Protein AF-A0A925VI09-F1 (afdb_monomer_lite)

pLDDT: mean 72.99, std 14.46, range [43.16, 94.94]

Sequence (152 aa):
MARSLSNRIALTNRPATAALPRLGLRSPWPPLLLAVATLLCLLAAYGVRPSVQVDLGDYSDSAYLSGFNAREIDAVGASATLAWPAATNELTLPGNRGGVTIAQIAPAPAAQGSLAEVALAVNGVRVSIPRRPNGAIVAVIPANIAAAPVLA

Foldseek 3Di:
DDDDDDDDDPPPPDPPPPPPPPPPVPDVVVVVVVVVVVVVVVCVVVVPDPDDPDDPDDPVCVVVPPPDDQDPPPQPDDDDDDDDDPPDPDDKDFAQDAFKHKDKAADDPVCQPVVVPDWDDWPNHTWDFRDCPPRITITMDGRVRRNDRMID

Secondary structure (DSSP, 8-state):
------------------------TT-SHHHHHHHHHHHHHHHHHHH-----------GGGGGG--SSPPP-----S-----PPPTT-S---EE----S-EEEEEPPPGGGTTGGGS---EETTEEPEEEE-GGG-EEEEE-HHHHTSSEE-

Radius of gyration: 38.42 Å; chains: 1; bounding box: 129×32×67 Å

Structure (mmCIF, N/CA/C/O backbone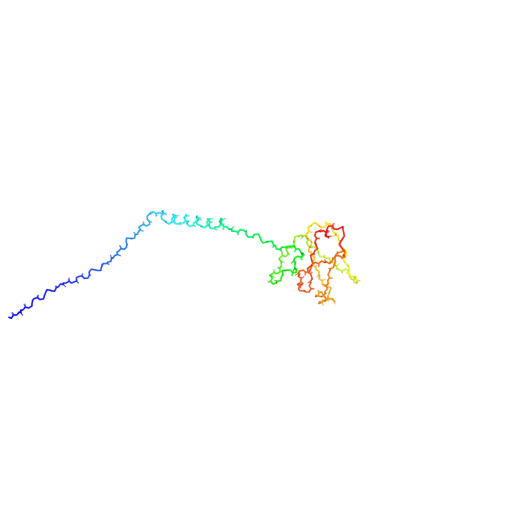):
data_AF-A0A925VI09-F1
#
_entry.id   AF-A0A925VI09-F1
#
loop_
_atom_site.group_PDB
_atom_site.id
_atom_site.type_symbol
_atom_site.label_atom_id
_atom_site.label_alt_id
_atom_site.label_comp_id
_atom_site.label_asym_id
_atom_site.label_entity_id
_atom_site.label_seq_id
_atom_site.pdbx_PDB_ins_code
_atom_site.Cartn_x
_atom_site.Cartn_y
_atom_site.Cartn_z
_atom_site.occupancy
_atom_site.B_iso_or_equiv
_atom_site.auth_seq_id
_atom_site.auth_comp_id
_atom_site.auth_asym_id
_atom_site.auth_atom_id
_atom_site.pdbx_PDB_model_num
ATOM 1 N N . MET A 1 1 ? 110.065 0.083 -35.244 1.00 43.16 1 MET A N 1
ATOM 2 C CA . MET A 1 1 ? 109.591 1.262 -34.484 1.00 43.16 1 MET A CA 1
ATOM 3 C C . MET A 1 1 ? 108.307 1.764 -35.127 1.00 43.16 1 MET A C 1
ATOM 5 O O . MET A 1 1 ? 108.364 2.325 -36.211 1.00 43.16 1 MET A O 1
ATOM 9 N N . ALA A 1 2 ? 107.154 1.481 -34.519 1.00 44.59 2 ALA A N 1
ATOM 10 C CA . ALA A 1 2 ? 105.851 1.906 -35.024 1.00 44.59 2 ALA A CA 1
ATOM 11 C C . ALA A 1 2 ? 105.513 3.302 -34.480 1.00 44.59 2 ALA A C 1
ATOM 13 O O . ALA A 1 2 ? 105.535 3.507 -33.267 1.00 44.59 2 ALA A O 1
ATOM 14 N N . ARG A 1 3 ? 105.198 4.259 -35.360 1.00 45.09 3 ARG A N 1
ATOM 15 C CA . ARG A 1 3 ? 104.596 5.542 -34.974 1.00 45.09 3 ARG A CA 1
ATOM 16 C C . ARG A 1 3 ? 103.163 5.594 -35.489 1.00 45.09 3 ARG A C 1
ATOM 18 O O . ARG A 1 3 ? 102.914 5.662 -36.685 1.00 45.09 3 ARG A O 1
ATOM 25 N N . SER A 1 4 ? 102.260 5.517 -34.520 1.00 48.38 4 SER A N 1
ATOM 26 C CA . SER A 1 4 ? 100.823 5.738 -34.619 1.00 48.38 4 SER A CA 1
ATOM 27 C C . SER A 1 4 ? 100.520 7.127 -35.190 1.00 48.38 4 SER A C 1
ATOM 29 O O . SER A 1 4 ? 101.033 8.125 -34.680 1.00 48.38 4 SER A O 1
ATOM 31 N N . LEU A 1 5 ? 99.677 7.195 -36.221 1.00 53.31 5 LEU A N 1
ATOM 32 C CA . LEU A 1 5 ? 99.006 8.423 -36.642 1.00 53.31 5 LEU A CA 1
ATOM 33 C C . LEU A 1 5 ? 97.516 8.263 -36.347 1.00 53.31 5 LEU A C 1
ATOM 35 O O . LEU A 1 5 ? 96.770 7.601 -37.065 1.00 53.31 5 LEU A O 1
ATOM 39 N N . SER A 1 6 ? 97.119 8.846 -35.220 1.00 51.53 6 SER A N 1
ATOM 40 C CA . SER A 1 6 ? 95.758 8.890 -34.710 1.00 51.53 6 SER A CA 1
ATOM 41 C C . SER A 1 6 ? 94.832 9.614 -35.685 1.00 51.53 6 SER A C 1
ATOM 43 O O . SER A 1 6 ? 94.881 10.837 -35.815 1.00 51.53 6 SER A O 1
ATOM 45 N N . ASN A 1 7 ? 93.947 8.864 -36.335 1.00 52.91 7 ASN A N 1
ATOM 46 C CA . ASN A 1 7 ? 92.871 9.414 -37.144 1.00 52.91 7 ASN A CA 1
ATOM 47 C C . ASN A 1 7 ? 9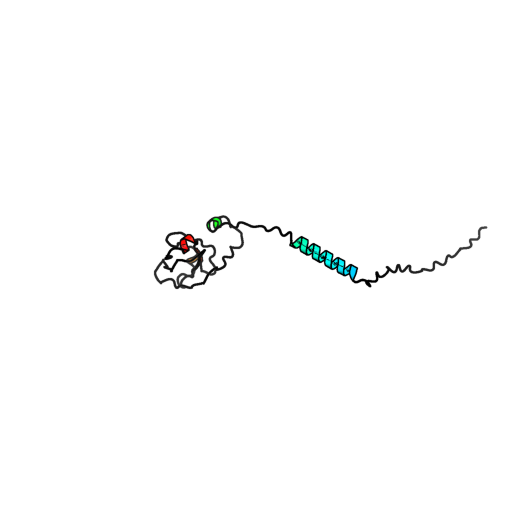1.784 9.956 -36.195 1.00 52.91 7 ASN A C 1
ATOM 49 O O . ASN A 1 7 ? 90.991 9.193 -35.643 1.00 52.91 7 ASN A O 1
ATOM 53 N N . ARG A 1 8 ? 91.783 11.266 -35.915 1.00 51.41 8 ARG A N 1
ATOM 54 C CA . ARG A 1 8 ? 90.722 11.896 -35.114 1.00 51.41 8 ARG A CA 1
ATOM 55 C C . ARG A 1 8 ? 89.491 12.087 -35.993 1.00 51.41 8 ARG A C 1
ATOM 57 O O . ARG A 1 8 ? 89.391 13.064 -36.728 1.00 51.41 8 ARG A O 1
ATOM 64 N N . ILE A 1 9 ? 88.549 11.156 -35.898 1.00 57.19 9 ILE A N 1
ATOM 65 C CA . ILE A 1 9 ? 87.205 11.324 -36.450 1.00 57.19 9 ILE A CA 1
ATOM 66 C C . ILE A 1 9 ? 86.516 12.413 -35.623 1.00 57.19 9 ILE A C 1
ATOM 68 O O . ILE A 1 9 ? 86.200 12.213 -34.451 1.00 57.19 9 ILE A O 1
ATOM 72 N N . ALA A 1 10 ? 86.312 13.586 -36.220 1.00 55.66 10 ALA A N 1
ATOM 73 C CA . ALA A 1 10 ? 85.462 14.614 -35.643 1.00 55.66 10 ALA A CA 1
ATOM 74 C C . ALA A 1 10 ? 84.008 14.123 -35.704 1.00 55.66 10 ALA A C 1
ATOM 76 O O . ALA A 1 10 ? 83.341 14.232 -36.734 1.00 55.66 10 ALA A O 1
ATOM 77 N N . LEU A 1 11 ? 83.525 13.552 -34.600 1.00 54.22 11 LEU A N 1
ATOM 78 C CA . LEU A 1 11 ? 82.110 13.257 -34.400 1.00 54.22 11 LEU A CA 1
ATOM 79 C C . LEU A 1 11 ? 81.372 14.591 -34.270 1.00 54.22 11 LEU A C 1
ATOM 81 O O . LEU A 1 11 ? 81.237 15.160 -33.188 1.00 54.22 11 LEU A O 1
ATOM 85 N N . THR A 1 12 ? 80.930 15.125 -35.404 1.00 53.59 12 THR A N 1
ATOM 86 C CA . THR A 1 12 ? 79.953 16.207 -35.415 1.00 53.59 12 THR A CA 1
ATOM 87 C C . THR A 1 12 ? 78.641 15.626 -34.904 1.00 53.59 12 THR A C 1
ATOM 89 O O . THR A 1 12 ? 77.953 14.879 -35.597 1.00 53.59 12 THR A O 1
ATOM 92 N N . ASN A 1 13 ? 78.327 15.933 -33.646 1.00 51.84 13 ASN A N 1
ATOM 93 C CA . ASN A 1 13 ? 77.052 15.627 -33.012 1.00 51.84 13 ASN A CA 1
ATOM 94 C C . ASN A 1 13 ? 75.955 16.401 -33.761 1.00 51.84 13 ASN A C 1
ATOM 96 O O . ASN A 1 13 ? 75.618 17.530 -33.411 1.00 51.84 13 ASN A O 1
ATOM 100 N N . ARG A 1 14 ? 75.426 15.829 -34.846 1.00 54.53 14 ARG A N 1
ATOM 101 C CA . ARG A 1 14 ? 74.158 16.288 -35.410 1.00 54.53 14 ARG A CA 1
ATOM 102 C C . ARG A 1 14 ? 73.074 15.788 -34.463 1.00 54.53 14 ARG A C 1
ATOM 104 O O . ARG A 1 14 ? 72.925 14.570 -34.355 1.00 54.53 14 ARG A O 1
ATOM 111 N N . PRO A 1 15 ? 72.321 16.662 -33.775 1.00 52.50 15 PRO A N 1
ATOM 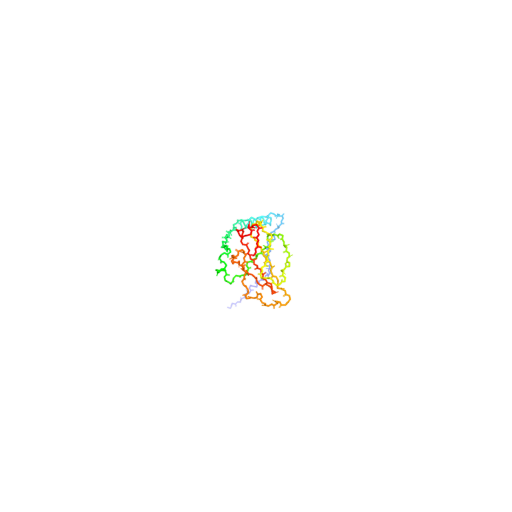112 C CA . PRO A 1 15 ? 71.121 16.202 -33.107 1.00 52.50 15 PRO A CA 1
ATOM 113 C C . PRO A 1 15 ? 70.212 15.652 -34.204 1.00 52.50 15 PRO A C 1
ATOM 115 O O . PRO A 1 15 ? 69.724 16.397 -35.053 1.00 52.50 15 PRO A O 1
ATOM 118 N N . ALA A 1 16 ? 70.034 14.333 -34.228 1.00 55.47 16 ALA A N 1
ATOM 119 C CA . ALA A 1 16 ? 68.960 13.713 -34.977 1.00 55.47 16 ALA A CA 1
ATOM 120 C C . ALA A 1 16 ? 67.662 14.101 -34.264 1.00 55.47 16 ALA A C 1
ATOM 122 O O . ALA A 1 16 ? 67.111 13.349 -33.464 1.00 55.47 16 ALA A O 1
ATOM 123 N N . THR A 1 17 ? 67.193 15.322 -34.507 1.00 51.81 17 THR A N 1
ATOM 124 C CA . THR A 1 17 ? 65.804 15.666 -34.266 1.00 51.81 17 THR A CA 1
ATOM 125 C C . THR A 1 17 ? 65.007 14.848 -35.268 1.00 51.81 17 THR A C 1
ATOM 127 O O . THR A 1 17 ? 64.789 15.247 -36.410 1.00 51.81 17 THR A O 1
ATOM 130 N N . ALA A 1 18 ? 64.599 13.653 -34.842 1.00 54.09 18 ALA A N 1
ATOM 131 C CA . ALA A 1 18 ? 63.474 12.963 -35.438 1.00 54.09 18 ALA A CA 1
ATOM 132 C C . ALA A 1 18 ? 62.257 13.867 -35.220 1.00 54.09 18 ALA A C 1
ATOM 134 O O . ALA A 1 18 ? 61.532 13.760 -34.232 1.00 54.09 18 ALA A O 1
ATOM 135 N N . ALA A 1 19 ? 62.091 14.844 -36.108 1.00 54.97 19 ALA A N 1
ATOM 136 C CA . ALA A 1 19 ? 60.862 15.587 -36.222 1.00 54.97 19 ALA A CA 1
ATOM 137 C C . ALA A 1 19 ? 59.816 14.563 -36.653 1.00 54.97 19 ALA A C 1
ATOM 139 O O . ALA A 1 19 ? 59.742 14.196 -37.825 1.00 54.97 19 ALA A O 1
ATOM 140 N N . LEU A 1 20 ? 59.045 14.060 -35.684 1.00 56.78 20 LEU A N 1
ATOM 141 C CA . LEU A 1 20 ? 57.781 13.404 -35.979 1.00 56.78 20 LEU A CA 1
ATOM 142 C C . LEU A 1 20 ? 57.051 14.342 -36.942 1.00 56.78 20 LEU A C 1
ATOM 144 O O . LEU A 1 20 ? 56.871 15.518 -36.592 1.00 56.78 20 LEU A O 1
ATOM 148 N N . PRO A 1 21 ? 56.691 13.893 -38.158 1.00 56.84 21 PRO A N 1
ATOM 149 C CA . PRO A 1 21 ? 55.908 14.728 -39.039 1.00 56.84 21 PRO A CA 1
ATOM 150 C C . PRO A 1 21 ? 54.666 15.088 -38.239 1.00 56.84 21 PRO A C 1
ATOM 152 O O . PRO A 1 21 ? 53.916 14.207 -37.816 1.00 56.84 21 PRO A O 1
ATOM 155 N N . ARG A 1 22 ? 54.485 16.384 -37.958 1.00 59.94 22 ARG A N 1
ATOM 156 C CA . ARG A 1 22 ? 53.200 16.884 -37.489 1.00 59.94 22 ARG A CA 1
ATOM 157 C C . ARG A 1 22 ? 52.227 16.422 -38.555 1.00 59.94 22 ARG A C 1
ATOM 159 O O . ARG A 1 22 ? 52.246 16.974 -39.654 1.00 59.94 22 ARG A O 1
ATOM 166 N N . LEU A 1 23 ? 51.464 15.368 -38.261 1.00 57.34 23 LEU A N 1
ATOM 167 C CA . LEU A 1 23 ? 50.326 14.964 -39.063 1.00 57.34 23 LEU A CA 1
ATOM 168 C C . LEU A 1 23 ? 49.475 16.219 -39.131 1.00 57.34 23 LEU A C 1
ATOM 170 O O . LEU A 1 23 ? 48.846 16.615 -38.151 1.00 57.34 23 LEU A O 1
ATOM 174 N N . GLY A 1 24 ? 49.598 16.927 -40.250 1.00 56.06 24 GLY A N 1
ATOM 175 C CA . GLY A 1 24 ? 48.849 18.129 -40.495 1.00 56.06 24 GLY A CA 1
ATOM 176 C C . GLY A 1 24 ? 47.401 17.702 -40.444 1.00 56.06 24 GLY A C 1
ATOM 177 O O . GLY A 1 24 ? 46.913 17.074 -41.381 1.00 56.06 24 GLY A O 1
ATOM 178 N N . LEU A 1 25 ? 46.723 18.036 -39.350 1.00 57.84 25 LEU A N 1
ATOM 179 C CA . LEU A 1 25 ? 45.273 17.995 -39.216 1.00 57.84 25 LEU A CA 1
ATOM 180 C C . LEU A 1 25 ? 44.680 19.074 -40.142 1.00 57.84 25 LEU A C 1
ATOM 182 O O . LEU A 1 25 ? 43.993 19.987 -39.711 1.00 57.84 25 LEU A O 1
ATOM 186 N N . ARG A 1 26 ? 45.021 19.028 -41.435 1.00 59.16 26 ARG A N 1
ATOM 187 C CA . ARG A 1 26 ? 44.419 19.842 -42.496 1.00 59.16 26 ARG A CA 1
ATOM 188 C C . ARG A 1 26 ? 43.069 19.277 -42.913 1.00 59.16 26 ARG A C 1
ATOM 190 O O . ARG A 1 26 ? 42.258 19.983 -43.492 1.00 59.16 26 ARG A O 1
ATOM 197 N N . SER A 1 27 ? 42.847 18.004 -42.621 1.00 59.25 27 SER A N 1
ATOM 198 C CA . SER A 1 27 ? 41.614 17.299 -42.896 1.00 59.25 27 SER A CA 1
ATOM 199 C C . SER A 1 27 ? 40.866 17.147 -41.568 1.00 59.25 27 SER A C 1
ATOM 201 O O . SER A 1 27 ? 41.425 16.530 -40.665 1.00 59.25 27 SER A O 1
ATOM 203 N N . PRO A 1 28 ? 39.645 17.692 -41.393 1.00 63.84 28 PRO A N 1
ATOM 204 C CA . PRO A 1 28 ? 38.836 17.475 -40.183 1.00 63.84 28 PRO A CA 1
ATOM 205 C C . PRO A 1 28 ? 38.282 16.044 -40.094 1.00 63.84 28 PRO A C 1
ATOM 207 O O . PRO A 1 28 ? 37.614 15.685 -39.129 1.00 63.84 28 PRO A O 1
ATOM 210 N N . TRP A 1 29 ? 38.554 15.219 -41.103 1.00 64.62 29 TRP A N 1
ATOM 211 C CA . TRP A 1 29 ? 38.010 13.882 -41.248 1.00 64.62 29 TRP A CA 1
ATOM 212 C C . TRP A 1 29 ? 38.493 12.903 -40.166 1.00 64.62 29 TRP A C 1
ATOM 214 O O . TRP A 1 29 ? 37.645 12.196 -39.633 1.00 64.62 29 TRP A O 1
ATOM 224 N N . PRO A 1 30 ? 39.778 12.865 -39.746 1.00 76.88 30 PRO A N 1
ATOM 225 C CA . PRO A 1 30 ? 40.216 11.953 -38.690 1.00 76.88 30 PRO A CA 1
ATOM 226 C C . PRO A 1 30 ? 39.510 12.159 -37.334 1.00 76.88 30 PRO A C 1
ATOM 228 O O . PRO A 1 30 ? 39.004 11.172 -36.797 1.00 76.88 30 PRO A O 1
ATOM 231 N N . PRO A 1 31 ? 39.397 13.385 -36.772 1.00 79.12 31 PRO A N 1
ATOM 232 C CA . PRO A 1 31 ? 38.664 13.570 -35.520 1.00 79.12 31 PRO A CA 1
ATOM 233 C C . PRO A 1 31 ? 37.150 13.386 -35.691 1.00 79.12 31 PRO A C 1
ATOM 235 O O . PRO A 1 31 ? 36.501 12.879 -34.780 1.00 79.12 31 PRO A O 1
ATOM 238 N N . LEU A 1 32 ? 36.580 13.734 -36.852 1.00 82.94 32 LEU A N 1
ATOM 239 C CA . LEU A 1 32 ? 35.155 13.527 -37.127 1.00 82.94 32 LEU A CA 1
ATOM 240 C C . LEU A 1 32 ? 34.800 12.034 -37.180 1.00 82.94 32 LEU A C 1
ATOM 242 O O . LEU A 1 32 ? 33.824 11.611 -36.568 1.00 82.94 32 LEU A O 1
ATOM 246 N N . LEU A 1 33 ? 35.608 11.225 -37.866 1.00 87.81 33 LEU A N 1
ATOM 247 C CA . LEU A 1 33 ? 35.415 9.776 -37.944 1.00 87.81 33 LEU A CA 1
ATOM 248 C C . LEU A 1 33 ? 35.523 9.125 -36.565 1.00 87.81 33 LEU A C 1
ATOM 250 O O . LEU A 1 33 ? 34.717 8.258 -36.239 1.00 87.81 33 LEU A O 1
ATOM 254 N N . LEU A 1 34 ? 36.464 9.584 -35.735 1.00 86.44 34 LEU A N 1
ATOM 255 C CA . LEU A 1 34 ? 36.569 9.133 -34.350 1.00 86.44 34 LEU A CA 1
ATOM 256 C C . LEU A 1 34 ? 35.318 9.505 -33.543 1.00 86.44 34 LEU A C 1
ATOM 258 O O . LEU A 1 34 ? 34.778 8.658 -32.834 1.00 86.44 34 LEU A O 1
ATOM 262 N N . ALA A 1 35 ? 34.822 10.738 -33.671 1.00 89.44 35 ALA A N 1
ATOM 263 C CA . ALA A 1 35 ? 33.609 11.179 -32.986 1.00 89.44 35 ALA A CA 1
ATOM 264 C C . ALA A 1 35 ? 32.378 10.361 -33.411 1.00 89.44 35 ALA A C 1
ATOM 266 O O . ALA A 1 35 ? 31.614 9.914 -32.557 1.00 89.44 35 ALA A O 1
ATOM 267 N N . VAL A 1 36 ? 32.222 10.095 -34.712 1.00 93.94 36 VAL A N 1
ATOM 268 C CA . VAL A 1 36 ? 31.135 9.260 -35.248 1.00 93.94 36 VAL A CA 1
ATOM 269 C C . VAL A 1 36 ? 31.252 7.823 -34.749 1.00 93.94 36 VAL A C 1
ATOM 271 O O . VAL A 1 36 ? 30.270 7.274 -34.256 1.00 93.94 36 VAL A O 1
ATOM 274 N N . ALA A 1 37 ? 32.442 7.221 -34.806 1.00 93.56 37 ALA A N 1
ATOM 275 C CA . ALA A 1 37 ? 32.663 5.870 -34.293 1.00 93.56 37 ALA A CA 1
ATOM 276 C C . ALA A 1 37 ? 32.354 5.776 -32.789 1.00 93.56 37 ALA A C 1
ATOM 278 O O . ALA A 1 37 ? 31.744 4.809 -32.337 1.00 93.56 37 ALA A O 1
ATOM 279 N N . THR A 1 38 ? 32.712 6.810 -32.025 1.00 93.25 38 THR A N 1
ATOM 280 C CA . THR A 1 38 ? 32.427 6.890 -30.587 1.00 93.25 38 THR A CA 1
ATOM 281 C C . THR A 1 38 ? 30.925 6.993 -30.327 1.00 93.25 38 THR A C 1
ATOM 283 O O . THR A 1 38 ? 30.397 6.263 -29.491 1.00 93.25 38 THR A O 1
ATOM 286 N N . LEU A 1 39 ? 30.214 7.845 -31.074 1.00 94.94 39 LEU A N 1
ATOM 287 C CA . LEU A 1 39 ? 28.761 7.987 -30.969 1.00 94.94 39 LEU A CA 1
ATOM 288 C C . LEU A 1 39 ? 28.042 6.675 -31.312 1.00 94.94 39 LEU A C 1
ATOM 290 O O . LEU A 1 39 ? 27.153 6.255 -30.576 1.00 94.94 39 LEU A O 1
ATOM 294 N N . LEU A 1 40 ? 28.450 6.005 -32.393 1.00 94.31 40 LEU A N 1
ATOM 295 C CA . LEU A 1 40 ? 27.890 4.713 -32.798 1.00 94.31 40 LEU A CA 1
ATOM 296 C C . LEU A 1 40 ? 28.134 3.634 -31.739 1.00 94.31 40 LEU A C 1
ATOM 298 O O . LEU A 1 40 ? 27.225 2.867 -31.432 1.00 94.31 40 LEU A O 1
ATOM 302 N N . CYS A 1 41 ? 29.328 3.604 -31.145 1.00 91.81 41 CYS A N 1
ATOM 303 C CA . CYS A 1 41 ? 29.657 2.674 -30.068 1.00 91.81 41 CYS A CA 1
ATOM 304 C C . CYS A 1 41 ? 28.792 2.926 -28.823 1.00 91.81 41 CYS A C 1
ATOM 306 O O . CYS A 1 41 ? 28.242 1.986 -28.252 1.00 91.81 41 CYS A O 1
ATOM 308 N N . LEU A 1 42 ? 28.593 4.194 -28.445 1.00 89.00 42 LEU A N 1
ATOM 309 C CA . LEU A 1 42 ? 27.712 4.567 -27.336 1.00 89.00 42 LEU A CA 1
ATOM 310 C C . LEU A 1 42 ? 26.257 4.183 -27.606 1.00 89.00 42 LEU A C 1
ATOM 312 O O . LEU A 1 42 ? 25.620 3.620 -26.723 1.00 89.00 42 LEU A O 1
ATOM 316 N N . LEU A 1 43 ? 25.740 4.435 -28.812 1.00 89.88 43 LEU A N 1
ATOM 317 C CA . LEU A 1 43 ? 24.379 4.050 -29.201 1.00 89.88 43 LEU A CA 1
ATOM 318 C C . LEU A 1 43 ? 24.192 2.530 -29.189 1.00 89.88 43 LEU A C 1
ATOM 320 O O . LEU A 1 43 ? 23.193 2.048 -28.660 1.00 89.88 43 LEU A O 1
ATOM 324 N N . ALA A 1 44 ? 25.158 1.774 -29.714 1.00 86.88 44 ALA A N 1
ATOM 325 C CA . ALA A 1 44 ? 25.130 0.314 -29.681 1.00 86.88 44 ALA A CA 1
ATOM 326 C C . ALA A 1 44 ? 25.164 -0.217 -28.238 1.00 86.88 44 ALA A C 1
ATOM 328 O O . ALA A 1 44 ? 24.374 -1.088 -27.882 1.00 86.88 44 ALA A O 1
ATOM 329 N N . ALA A 1 45 ? 26.015 0.357 -27.383 1.00 81.75 45 ALA A N 1
ATOM 330 C CA . ALA A 1 45 ? 26.087 0.001 -25.969 1.00 81.75 45 ALA A CA 1
ATOM 331 C C . ALA A 1 45 ? 24.804 0.371 -25.200 1.00 81.75 45 ALA A C 1
ATOM 333 O O . ALA A 1 45 ? 24.376 -0.381 -24.328 1.00 81.75 45 ALA A O 1
ATOM 334 N N . TYR A 1 46 ? 24.168 1.503 -25.522 1.00 79.50 46 TYR A N 1
ATOM 335 C CA . TYR A 1 46 ? 22.919 1.931 -24.879 1.00 79.50 46 TYR A CA 1
ATOM 336 C C . TYR A 1 46 ? 21.685 1.177 -25.384 1.00 79.50 46 TYR A C 1
ATOM 338 O O . TYR A 1 46 ? 20.725 1.024 -24.630 1.00 79.50 46 TYR A O 1
ATOM 346 N N . GLY A 1 47 ? 21.699 0.717 -26.639 1.00 76.25 47 GLY A N 1
ATOM 347 C CA . GLY A 1 47 ? 20.612 -0.062 -27.233 1.00 76.25 47 GLY A CA 1
ATOM 348 C C . GLY A 1 47 ? 20.491 -1.460 -26.630 1.00 76.25 47 GLY A C 1
ATOM 349 O O . GLY A 1 47 ? 19.384 -1.967 -26.468 1.00 76.25 47 GLY A O 1
ATOM 350 N N . VAL A 1 48 ? 21.611 -2.061 -26.219 1.00 74.56 48 VAL A N 1
ATOM 351 C CA . VAL A 1 48 ? 21.638 -3.363 -25.534 1.00 74.56 48 VAL A CA 1
ATOM 352 C C . VAL A 1 48 ? 21.560 -3.159 -24.019 1.00 74.56 48 VAL A C 1
ATOM 354 O O . VAL A 1 48 ? 22.433 -3.586 -23.266 1.00 74.56 48 VAL A O 1
ATOM 357 N N . ARG A 1 49 ? 20.512 -2.483 -23.539 1.00 62.81 49 ARG A N 1
ATOM 358 C CA . ARG A 1 49 ? 20.193 -2.497 -22.107 1.00 62.81 49 ARG A CA 1
ATOM 359 C C . ARG A 1 49 ? 19.321 -3.717 -21.811 1.00 62.81 49 ARG A C 1
ATOM 361 O O . ARG A 1 49 ? 18.151 -3.706 -22.191 1.00 62.81 49 ARG A O 1
ATOM 368 N N . PRO A 1 50 ? 19.838 -4.755 -21.128 1.00 68.69 50 PRO A N 1
ATOM 369 C CA . PRO A 1 50 ? 18.977 -5.797 -20.595 1.00 68.69 50 PRO A CA 1
ATOM 370 C C . PRO A 1 50 ? 17.999 -5.151 -19.610 1.00 68.69 50 PRO A C 1
ATOM 372 O O . PRO A 1 50 ? 18.396 -4.613 -18.576 1.00 68.69 50 PRO A O 1
ATOM 375 N N . SER A 1 51 ? 16.713 -5.156 -19.956 1.00 69.81 51 SER A N 1
ATOM 376 C CA . SER A 1 51 ? 15.658 -4.771 -19.028 1.00 69.81 51 SER A CA 1
ATOM 377 C C . SER A 1 51 ? 15.424 -5.938 -18.082 1.00 69.81 51 SER A C 1
ATOM 379 O O . SER A 1 51 ? 14.902 -6.977 -18.489 1.00 69.81 51 SER A O 1
ATOM 381 N N . VAL A 1 52 ? 15.815 -5.779 -16.823 1.00 62.72 52 VAL A N 1
ATOM 382 C CA . VAL A 1 52 ? 15.439 -6.732 -15.782 1.00 62.72 52 VAL A CA 1
ATOM 383 C C . VAL A 1 52 ? 14.071 -6.307 -15.269 1.00 62.72 52 VAL A C 1
ATOM 385 O O . VAL A 1 52 ? 13.947 -5.304 -14.568 1.00 62.72 52 VAL A O 1
ATOM 388 N N . GLN A 1 53 ? 13.035 -7.046 -15.659 1.00 62.31 53 GLN A N 1
ATOM 389 C CA . GLN A 1 53 ? 11.738 -6.952 -15.002 1.00 62.31 53 GLN A CA 1
ATOM 390 C C . GLN A 1 53 ? 11.831 -7.777 -13.722 1.00 62.31 53 GLN A C 1
ATOM 392 O O . GLN A 1 53 ? 11.845 -9.005 -13.764 1.00 62.31 53 GLN A O 1
ATOM 397 N N . VAL A 1 54 ? 11.995 -7.091 -12.595 1.00 57.97 54 VAL A N 1
ATOM 398 C CA . VAL A 1 54 ? 11.962 -7.723 -11.277 1.00 57.97 54 VAL A CA 1
ATOM 399 C C . VAL A 1 54 ? 10.508 -7.743 -10.832 1.00 57.97 54 VAL A C 1
ATOM 401 O O . VAL A 1 54 ? 9.928 -6.684 -10.591 1.00 57.97 54 VAL A O 1
ATOM 404 N N . ASP A 1 55 ? 9.923 -8.935 -10.745 1.00 60.81 55 ASP A N 1
ATOM 405 C CA . ASP A 1 55 ? 8.662 -9.113 -10.035 1.00 60.81 55 ASP A CA 1
ATOM 406 C C . ASP A 1 55 ? 8.928 -8.907 -8.539 1.00 60.81 55 ASP A C 1
ATOM 408 O O . ASP A 1 55 ? 9.680 -9.654 -7.913 1.00 60.81 55 ASP A O 1
ATOM 412 N N . LEU A 1 56 ? 8.382 -7.820 -7.994 1.00 57.31 56 LEU A N 1
ATOM 413 C CA . LEU A 1 56 ? 8.546 -7.435 -6.591 1.00 57.31 56 LEU A CA 1
ATOM 414 C C . LEU A 1 56 ? 7.442 -8.018 -5.699 1.00 57.31 56 LEU A C 1
ATOM 416 O O . LEU A 1 56 ? 7.372 -7.642 -4.526 1.00 57.31 56 LEU A O 1
ATOM 420 N N . GLY A 1 57 ? 6.582 -8.880 -6.247 1.00 55.62 57 GLY A N 1
ATOM 421 C CA . GLY A 1 57 ? 5.452 -9.444 -5.528 1.00 55.62 57 GLY A CA 1
ATOM 422 C C . GLY A 1 57 ? 4.335 -8.432 -5.264 1.00 55.62 57 GLY A C 1
ATOM 423 O O . GLY A 1 57 ? 4.439 -7.221 -5.538 1.00 55.62 57 GLY A O 1
ATOM 424 N N . ASP A 1 58 ? 3.232 -8.941 -4.726 1.00 61.41 58 ASP A N 1
ATOM 425 C CA . ASP A 1 58 ? 2.080 -8.141 -4.320 1.00 61.41 58 ASP A CA 1
ATOM 426 C C . ASP A 1 58 ? 2.114 -7.800 -2.814 1.00 61.41 58 ASP A C 1
ATOM 428 O O . ASP A 1 58 ? 3.122 -7.962 -2.125 1.00 61.41 58 ASP A O 1
ATOM 432 N N . TYR A 1 59 ? 1.024 -7.242 -2.277 1.00 58.31 59 TYR A N 1
ATOM 433 C CA . TYR A 1 59 ? 0.960 -6.869 -0.857 1.00 58.31 59 TYR A CA 1
ATOM 434 C C . TYR A 1 59 ? 1.135 -8.051 0.109 1.00 58.31 59 TYR A C 1
ATOM 436 O O . TYR A 1 59 ? 1.586 -7.852 1.245 1.00 58.31 59 TYR A O 1
ATOM 444 N N . SER A 1 60 ? 0.775 -9.260 -0.317 1.00 62.59 60 SER A N 1
ATOM 445 C CA . SER A 1 60 ? 0.878 -10.473 0.490 1.00 62.59 60 SER A CA 1
ATOM 446 C C . SER A 1 60 ? 2.318 -10.977 0.621 1.00 62.59 60 SER A C 1
ATOM 448 O O . SER A 1 60 ? 2.654 -11.581 1.639 1.00 62.59 60 SER A O 1
ATOM 450 N N . ASP A 1 61 ? 3.207 -10.589 -0.298 1.00 60.69 61 ASP A N 1
ATOM 451 C CA . ASP A 1 61 ? 4.618 -10.997 -0.300 1.00 60.69 61 ASP A CA 1
ATOM 452 C C . ASP A 1 61 ? 5.503 -10.166 0.644 1.00 60.69 61 ASP A C 1
ATOM 454 O O . ASP A 1 61 ? 6.704 -10.407 0.780 1.00 60.69 61 ASP A O 1
ATOM 458 N N . SER A 1 62 ? 4.913 -9.200 1.357 1.00 61.16 62 SER A N 1
ATOM 459 C CA . SER A 1 62 ? 5.625 -8.311 2.287 1.00 61.16 62 SER A CA 1
ATOM 460 C C . SER A 1 62 ? 6.410 -9.042 3.386 1.00 61.16 62 SER A C 1
ATOM 462 O O . SER A 1 62 ? 7.414 -8.513 3.861 1.00 61.16 62 SER A O 1
ATOM 464 N N . ALA A 1 63 ? 6.023 -10.271 3.746 1.00 62.81 63 ALA A N 1
ATOM 465 C CA . ALA A 1 63 ? 6.760 -11.109 4.695 1.00 62.81 63 ALA A CA 1
ATOM 466 C C . ALA A 1 63 ? 8.137 -11.568 4.172 1.00 62.81 63 ALA A C 1
ATOM 468 O O . ALA A 1 63 ? 9.024 -11.879 4.966 1.00 62.81 63 ALA A O 1
ATOM 469 N N . TYR A 1 64 ? 8.324 -11.594 2.851 1.00 60.97 64 TYR A N 1
ATOM 470 C CA . TYR A 1 64 ? 9.551 -12.043 2.190 1.00 60.97 64 TYR A CA 1
ATOM 471 C C . TYR A 1 64 ? 10.494 -10.884 1.824 1.00 60.97 64 TYR A C 1
ATOM 4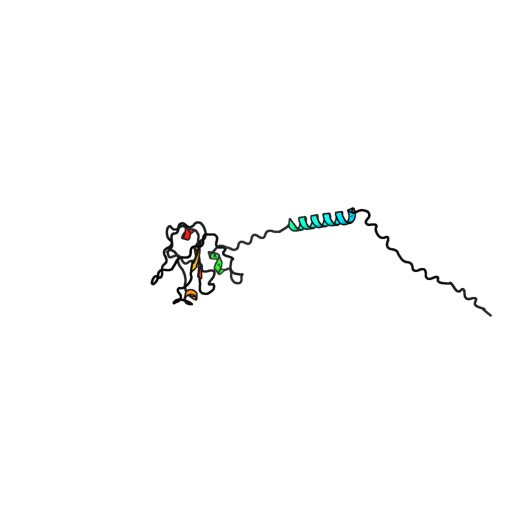73 O O . TYR A 1 64 ? 11.644 -11.113 1.455 1.00 60.97 64 TYR A O 1
ATOM 481 N N . LEU A 1 65 ? 10.051 -9.633 1.988 1.00 62.31 65 LEU A N 1
ATOM 482 C CA . LEU A 1 65 ? 10.833 -8.422 1.724 1.00 62.31 65 LEU A CA 1
ATOM 483 C C . LEU A 1 65 ? 11.535 -7.928 3.003 1.00 62.31 65 LEU A C 1
ATOM 485 O O . LEU A 1 65 ? 11.260 -6.841 3.507 1.00 62.31 65 LEU A O 1
ATOM 489 N N . SER A 1 66 ? 12.449 -8.736 3.544 1.00 53.78 66 SER A N 1
ATOM 490 C CA . SER A 1 66 ? 13.296 -8.357 4.686 1.00 53.78 66 SER A CA 1
ATOM 491 C C . SER A 1 66 ? 14.647 -7.809 4.207 1.00 53.78 66 SER A C 1
ATOM 493 O O . SER A 1 66 ? 15.312 -8.433 3.384 1.00 53.78 66 SER A O 1
ATOM 495 N N . GLY A 1 67 ? 15.064 -6.641 4.709 1.00 56.91 67 GLY A N 1
ATOM 496 C CA . GLY A 1 67 ? 16.387 -6.054 4.435 1.00 56.91 67 GLY A CA 1
ATOM 497 C C . GLY A 1 67 ? 16.504 -5.168 3.185 1.00 56.91 67 GLY A C 1
ATOM 498 O O . GLY A 1 67 ? 17.594 -4.680 2.895 1.00 56.91 67 GLY A O 1
ATOM 499 N N . PHE A 1 68 ? 15.408 -4.913 2.466 1.00 57.75 68 PHE A N 1
ATOM 500 C CA . PHE A 1 68 ? 15.369 -3.929 1.377 1.00 57.75 68 PHE A CA 1
ATOM 501 C C . PHE A 1 68 ? 14.950 -2.544 1.885 1.00 57.75 68 PHE A C 1
ATOM 503 O O . PHE A 1 68 ? 14.199 -2.433 2.857 1.00 57.75 68 PHE A O 1
ATOM 510 N N . ASN A 1 69 ? 15.405 -1.478 1.209 1.00 53.66 69 ASN A N 1
ATOM 511 C CA . ASN A 1 69 ? 14.842 -0.140 1.409 1.00 53.66 69 ASN A CA 1
ATOM 512 C C . ASN A 1 69 ? 13.323 -0.235 1.225 1.00 53.66 69 ASN A C 1
ATOM 514 O O . ASN A 1 69 ? 12.861 -0.782 0.222 1.00 53.66 69 ASN A O 1
ATOM 518 N N . ALA A 1 70 ? 12.565 0.227 2.223 1.00 53.41 70 ALA A N 1
ATOM 519 C CA . ALA A 1 70 ? 11.114 0.092 2.244 1.00 53.41 70 ALA A CA 1
ATOM 520 C C . ALA A 1 70 ? 10.504 0.567 0.917 1.00 53.41 70 ALA A C 1
ATOM 522 O O . ALA A 1 70 ? 10.937 1.582 0.370 1.00 53.41 70 ALA A O 1
ATOM 523 N N . ARG A 1 71 ? 9.501 -0.167 0.413 1.00 58.28 71 ARG A N 1
ATOM 524 C CA . ARG A 1 71 ? 8.847 0.128 -0.869 1.00 58.28 71 ARG A CA 1
ATOM 525 C C . ARG A 1 71 ? 8.435 1.603 -0.918 1.00 58.28 71 ARG A C 1
ATOM 527 O O . ARG A 1 71 ? 7.763 2.088 -0.001 1.00 58.28 71 ARG A O 1
ATOM 534 N N . GLU A 1 72 ? 8.819 2.297 -1.987 1.00 51.47 72 GLU A N 1
ATOM 535 C CA . GLU A 1 72 ? 8.289 3.622 -2.293 1.00 51.47 72 GLU A CA 1
ATOM 536 C C . GLU A 1 72 ? 6.816 3.447 -2.659 1.00 51.47 72 GLU A C 1
ATOM 538 O O . GLU A 1 72 ? 6.445 2.993 -3.738 1.00 51.47 72 GLU A O 1
ATOM 543 N N . ILE A 1 73 ? 5.962 3.671 -1.668 1.00 58.22 73 ILE A N 1
ATOM 544 C CA . ILE A 1 73 ? 4.525 3.730 -1.863 1.00 58.22 73 ILE A CA 1
ATOM 545 C C . ILE A 1 73 ? 4.236 5.187 -2.199 1.00 58.22 73 ILE A C 1
ATOM 547 O O . ILE A 1 73 ? 4.051 6.007 -1.291 1.00 58.22 73 ILE A O 1
ATOM 551 N N . ASP A 1 74 ? 4.279 5.494 -3.494 1.00 48.72 74 ASP A N 1
ATOM 552 C CA . ASP A 1 74 ? 3.781 6.755 -4.026 1.00 48.72 74 ASP A CA 1
ATOM 553 C C . ASP A 1 74 ? 2.278 6.841 -3.770 1.00 48.72 74 ASP A C 1
ATOM 555 O O . ASP A 1 74 ? 1.525 5.887 -3.990 1.00 48.72 74 ASP A O 1
ATOM 559 N N . ALA A 1 75 ? 1.832 7.991 -3.268 1.00 47.78 75 ALA A N 1
ATOM 560 C CA . ALA A 1 75 ? 0.420 8.283 -3.091 1.00 47.78 75 ALA A CA 1
ATOM 561 C C . ALA A 1 75 ? -0.232 8.456 -4.470 1.00 47.78 75 ALA A C 1
ATOM 563 O O . ALA A 1 75 ? -0.336 9.560 -4.997 1.00 47.78 75 ALA A O 1
ATOM 564 N N . VAL A 1 76 ? -0.665 7.352 -5.077 1.00 47.84 76 VAL A N 1
ATOM 565 C CA . VAL A 1 76 ? -1.469 7.377 -6.303 1.00 47.84 76 VAL A CA 1
ATOM 566 C C . VAL A 1 76 ? -2.905 7.749 -5.918 1.00 47.84 76 VAL A C 1
ATOM 568 O O . VAL A 1 76 ? -3.770 6.890 -5.786 1.00 47.84 76 VAL A O 1
ATOM 571 N N . GLY A 1 77 ? -3.162 9.031 -5.649 1.00 52.88 77 GLY A N 1
ATOM 572 C CA . GLY A 1 77 ? -4.516 9.516 -5.371 1.00 52.88 77 GLY A CA 1
ATOM 573 C C . GLY A 1 77 ? -4.587 10.836 -4.609 1.00 52.88 77 GLY A C 1
ATOM 574 O O . GLY A 1 77 ? -3.609 11.310 -4.039 1.00 52.88 77 GLY A O 1
ATOM 575 N N . ALA A 1 78 ? -5.780 11.433 -4.596 1.00 57.00 78 ALA A N 1
ATOM 576 C CA . ALA A 1 78 ? -6.063 12.625 -3.807 1.00 57.00 78 ALA A CA 1
ATOM 577 C C . ALA A 1 78 ? -5.966 12.311 -2.303 1.00 57.00 78 ALA A C 1
ATOM 579 O O . ALA A 1 78 ? -6.705 11.472 -1.784 1.00 57.00 78 ALA A O 1
ATOM 580 N N . SER A 1 79 ? -5.062 12.996 -1.604 1.00 64.69 79 SER A N 1
ATOM 581 C CA . SER A 1 79 ? -4.927 12.905 -0.150 1.00 64.69 79 SER A CA 1
ATOM 582 C C . SER A 1 79 ? -6.078 13.634 0.540 1.00 64.69 79 SER A C 1
ATOM 584 O O . SER A 1 79 ? -6.321 14.810 0.277 1.00 64.69 79 SER A O 1
ATOM 586 N N . ALA A 1 80 ? -6.758 12.949 1.457 1.00 67.50 80 ALA A N 1
ATOM 587 C CA . ALA A 1 80 ? -7.759 13.543 2.334 1.00 67.50 80 ALA A CA 1
ATOM 588 C C . ALA A 1 80 ? -7.352 13.316 3.790 1.00 67.50 80 ALA A C 1
ATOM 590 O O . ALA A 1 80 ? -7.120 12.179 4.202 1.00 67.50 80 ALA A O 1
ATOM 591 N N . THR A 1 81 ? -7.284 14.396 4.565 1.00 77.75 81 THR A N 1
ATOM 592 C CA . THR A 1 81 ? -7.066 14.329 6.011 1.00 77.75 81 THR A CA 1
ATOM 593 C C . THR A 1 81 ? -8.417 14.339 6.700 1.00 77.75 81 THR A C 1
ATOM 595 O O . THR A 1 81 ? -9.216 15.250 6.489 1.00 77.75 81 THR A O 1
ATOM 598 N N . LEU A 1 82 ? -8.672 13.328 7.523 1.00 79.25 82 LEU A N 1
ATOM 599 C CA . LEU A 1 82 ? -9.928 13.176 8.243 1.00 79.25 82 LEU A CA 1
ATOM 600 C C . LEU A 1 82 ? -9.635 13.072 9.733 1.00 79.25 82 LEU A C 1
ATOM 602 O O . LEU A 1 82 ? -8.704 12.381 10.147 1.00 79.25 82 LEU A O 1
ATOM 606 N N . ALA A 1 83 ? -10.412 13.799 10.529 1.00 80.00 83 ALA A N 1
ATOM 607 C CA . ALA A 1 83 ? -10.294 13.751 11.974 1.00 80.00 83 ALA A CA 1
ATOM 608 C C . ALA A 1 83 ? -10.907 12.446 12.488 1.00 80.00 83 ALA A C 1
ATOM 610 O O . ALA A 1 83 ? -12.056 12.132 12.177 1.00 80.00 83 ALA A O 1
ATOM 611 N N . TRP A 1 84 ? -10.144 11.705 13.288 1.00 81.69 84 TRP A N 1
ATOM 612 C CA . TRP A 1 84 ? -10.666 10.539 13.988 1.00 81.69 84 TRP A CA 1
ATOM 613 C C . TRP A 1 84 ? -11.636 11.001 15.089 1.00 81.69 84 TRP A C 1
ATOM 615 O O . TRP A 1 84 ? -11.244 11.845 15.904 1.00 81.69 84 TRP A O 1
ATOM 625 N N . PRO A 1 85 ? -12.884 10.502 15.145 1.00 79.19 85 PRO A N 1
ATOM 626 C CA . PRO A 1 85 ? -13.833 10.910 16.171 1.00 79.19 85 PRO A CA 1
ATOM 627 C C . PRO A 1 85 ? -13.328 10.544 17.569 1.00 79.19 85 PRO A C 1
ATOM 629 O O . PRO A 1 85 ? -12.902 9.414 17.824 1.00 79.19 85 PRO A O 1
ATOM 632 N N . ALA A 1 86 ? -13.398 11.498 18.497 1.00 72.06 86 ALA A N 1
ATOM 633 C CA . ALA A 1 86 ? -13.039 11.249 19.887 1.00 72.06 86 ALA A CA 1
ATOM 634 C C . ALA A 1 86 ? -13.891 10.107 20.478 1.00 72.06 86 ALA A C 1
ATOM 636 O O . ALA A 1 86 ? -15.085 10.015 20.205 1.00 72.06 86 ALA A O 1
ATOM 637 N N . ALA A 1 87 ? -13.264 9.264 21.306 1.00 73.38 87 ALA A N 1
ATOM 638 C CA . ALA A 1 87 ? -13.892 8.151 22.030 1.00 73.38 87 ALA A CA 1
ATOM 639 C C . ALA A 1 87 ? -14.415 6.970 21.182 1.00 73.38 87 ALA A C 1
ATOM 641 O O . ALA A 1 87 ? -15.189 6.158 21.686 1.00 73.38 87 ALA A O 1
ATOM 642 N N . THR A 1 88 ? -13.968 6.825 19.930 1.00 77.88 88 THR A N 1
ATOM 643 C CA . THR A 1 88 ? -14.310 5.667 19.084 1.00 77.88 88 THR A CA 1
ATOM 644 C C . THR A 1 88 ? -13.060 4.969 18.555 1.00 77.88 88 THR A C 1
ATOM 646 O O . THR A 1 88 ? -12.059 5.615 18.246 1.00 77.88 88 THR A O 1
ATOM 649 N N . ASN A 1 89 ? -13.124 3.642 18.435 1.00 79.19 89 ASN A N 1
ATOM 650 C CA . ASN A 1 89 ? -12.041 2.823 17.875 1.00 79.19 89 ASN A CA 1
ATOM 651 C C . ASN A 1 89 ? -12.207 2.580 16.365 1.00 79.19 89 ASN A C 1
ATOM 653 O O . ASN A 1 89 ? -11.455 1.802 15.787 1.00 79.19 89 ASN A O 1
ATOM 657 N N . GLU A 1 90 ? -13.191 3.226 15.743 1.00 82.94 90 GLU A N 1
ATOM 658 C CA . GLU A 1 90 ? -13.627 2.986 14.370 1.00 82.94 90 GLU A CA 1
ATOM 659 C C . GLU A 1 90 ? -13.778 4.328 13.648 1.00 82.94 90 GLU A C 1
ATOM 661 O O . GLU A 1 90 ? -14.242 5.309 14.235 1.00 82.94 90 GLU A O 1
ATOM 666 N N . LEU A 1 91 ? -13.372 4.378 12.380 1.00 85.06 91 LEU A N 1
ATOM 667 C CA . LEU A 1 91 ? -13.502 5.555 11.529 1.00 85.06 91 LEU A CA 1
ATOM 668 C C . LEU A 1 91 ? -14.170 5.140 10.226 1.00 85.06 91 LEU A C 1
ATOM 670 O O . LEU A 1 91 ? -13.565 4.477 9.390 1.00 85.06 91 LEU A O 1
ATOM 674 N N . THR A 1 92 ? -15.395 5.610 10.023 1.00 86.69 92 THR A N 1
ATOM 675 C CA . THR A 1 92 ? -16.135 5.343 8.793 1.00 86.69 92 THR A CA 1
ATOM 676 C C . THR A 1 92 ? -15.778 6.353 7.704 1.00 86.69 92 THR A C 1
ATOM 678 O O . THR A 1 92 ? -15.867 7.568 7.894 1.00 86.69 92 THR A O 1
ATOM 681 N N . LEU A 1 93 ? -15.410 5.848 6.532 1.00 84.50 93 LEU A N 1
ATOM 682 C CA . LEU A 1 93 ? -14.989 6.611 5.365 1.00 84.50 93 LEU A CA 1
ATOM 683 C C . LEU A 1 93 ? -15.855 6.254 4.150 1.00 84.50 93 LEU A C 1
ATOM 685 O O . LEU A 1 93 ? -16.207 5.084 3.970 1.00 84.50 93 LEU A O 1
ATOM 689 N N . PRO A 1 94 ? -16.142 7.216 3.254 1.00 83.88 94 PRO A N 1
ATOM 690 C CA . PRO A 1 94 ? -16.703 6.890 1.951 1.00 83.88 94 PRO A CA 1
ATOM 691 C C . PRO A 1 94 ? -15.703 6.038 1.156 1.00 83.88 94 PRO A C 1
ATOM 693 O O . PRO A 1 94 ? -14.520 6.391 1.029 1.00 83.88 94 PRO A O 1
ATOM 696 N N . GLY A 1 95 ? -16.191 4.906 0.650 1.00 84.94 95 GLY A N 1
ATOM 697 C CA . GLY A 1 95 ? -15.426 3.970 -0.163 1.00 84.94 95 GLY A CA 1
ATOM 698 C C . GLY A 1 95 ? -15.592 4.236 -1.660 1.00 84.94 95 GLY A C 1
ATOM 699 O O . GLY A 1 95 ? -15.499 5.384 -2.095 1.00 84.94 95 GLY A O 1
ATOM 700 N N . ASN A 1 96 ? -15.807 3.184 -2.452 1.00 87.25 96 ASN A N 1
ATOM 701 C CA . ASN A 1 96 ? -15.838 3.211 -3.922 1.00 87.25 96 ASN A CA 1
ATOM 702 C C . ASN A 1 96 ? -14.559 3.799 -4.537 1.00 87.25 96 ASN A C 1
ATOM 704 O O . ASN A 1 96 ? -14.596 4.518 -5.539 1.00 87.25 96 ASN A O 1
ATOM 708 N N . ARG A 1 97 ? -13.410 3.514 -3.922 1.00 82.62 97 ARG A N 1
ATOM 709 C CA . ARG A 1 97 ? -12.116 3.989 -4.411 1.00 82.62 97 ARG A CA 1
ATOM 710 C C . ARG A 1 97 ? -11.547 2.978 -5.398 1.00 82.62 97 ARG A C 1
ATOM 712 O O . ARG A 1 97 ? -11.485 1.784 -5.114 1.00 82.62 97 ARG A O 1
ATOM 719 N N . GLY A 1 98 ? -11.142 3.467 -6.568 1.00 77.56 98 GLY A N 1
ATOM 720 C CA . GLY A 1 98 ? -10.465 2.655 -7.572 1.00 77.56 98 GLY A CA 1
ATOM 721 C C . GLY A 1 98 ? -9.003 2.416 -7.200 1.00 77.56 98 GLY A C 1
ATOM 722 O O . GLY A 1 98 ? -8.304 3.345 -6.803 1.00 77.56 98 GLY A O 1
ATOM 723 N N . GLY A 1 99 ? -8.531 1.182 -7.370 1.00 79.81 99 GLY A N 1
ATOM 724 C CA . GLY A 1 99 ? -7.133 0.831 -7.125 1.00 79.81 99 GLY A CA 1
ATOM 725 C C . GLY A 1 99 ? -6.754 0.779 -5.643 1.00 79.81 99 GLY A C 1
ATOM 726 O O . GLY A 1 99 ? -7.597 0.682 -4.754 1.00 79.81 99 GLY A O 1
ATOM 727 N N . VAL A 1 100 ? -5.449 0.772 -5.380 1.00 79.44 100 VAL A N 1
ATOM 728 C CA . VAL A 1 100 ? -4.901 0.666 -4.024 1.00 79.44 100 VAL A CA 1
ATOM 729 C C . VAL A 1 100 ? -5.055 2.000 -3.300 1.00 79.44 100 VAL A C 1
ATOM 731 O O . VAL A 1 100 ? -4.638 3.034 -3.812 1.00 79.44 100 VAL A O 1
ATOM 734 N N . THR A 1 101 ? -5.610 1.976 -2.089 1.00 83.06 101 THR A N 1
ATOM 735 C CA . THR A 1 101 ? -5.759 3.176 -1.257 1.00 83.06 101 THR A CA 1
ATOM 736 C C . THR A 1 101 ? -4.719 3.185 -0.141 1.00 83.06 101 THR A C 1
ATOM 738 O O . THR A 1 101 ? -4.507 2.179 0.534 1.00 83.06 101 THR A O 1
ATOM 741 N N . ILE A 1 102 ? -4.089 4.337 0.085 1.00 83.44 102 ILE A N 1
ATOM 742 C CA . ILE A 1 102 ? -3.111 4.540 1.158 1.00 83.44 102 ILE A CA 1
ATOM 743 C C . ILE A 1 102 ? -3.734 5.457 2.205 1.00 83.44 102 ILE A C 1
ATOM 745 O O . ILE A 1 102 ? -4.223 6.538 1.877 1.00 83.44 102 ILE A O 1
ATOM 749 N N . ALA A 1 103 ? -3.714 5.027 3.463 1.00 85.19 103 ALA A N 1
ATOM 750 C CA . ALA A 1 103 ? -4.208 5.800 4.592 1.00 85.19 103 ALA A CA 1
ATOM 751 C C . ALA A 1 103 ? -3.051 6.126 5.538 1.00 85.19 103 ALA A C 1
ATOM 753 O O . ALA A 1 103 ? -2.353 5.229 6.007 1.00 85.19 103 ALA A O 1
ATOM 754 N N . GLN A 1 104 ? -2.857 7.410 5.834 1.00 87.62 104 GLN A N 1
ATOM 755 C CA . GLN A 1 104 ? -1.952 7.851 6.888 1.00 87.62 104 GLN A CA 1
ATOM 756 C C . GLN A 1 104 ? -2.767 8.206 8.130 1.00 87.62 104 GLN A C 1
ATOM 758 O O . GLN A 1 104 ? -3.688 9.015 8.069 1.00 87.62 104 GLN A O 1
ATOM 763 N N . ILE A 1 105 ? -2.413 7.600 9.255 1.00 85.19 105 ILE A N 1
ATOM 764 C CA . ILE A 1 105 ? -3.146 7.690 10.514 1.00 85.19 105 ILE A CA 1
ATOM 765 C C . ILE A 1 105 ? -2.211 8.298 11.549 1.00 85.19 105 ILE A C 1
ATOM 767 O O . ILE A 1 105 ? -1.162 7.732 11.858 1.00 85.19 105 ILE A O 1
ATOM 771 N N . ALA A 1 106 ? -2.584 9.467 12.063 1.00 86.44 106 ALA A N 1
ATOM 772 C CA . ALA A 1 106 ? -1.857 10.165 13.114 1.00 86.44 106 ALA A CA 1
ATOM 773 C C . ALA A 1 106 ? -2.583 9.997 14.461 1.00 86.44 106 ALA A C 1
ATOM 775 O O . ALA A 1 106 ? -3.816 9.968 14.484 1.00 86.44 106 ALA A O 1
ATOM 776 N N . PRO A 1 107 ? -1.854 9.897 15.584 1.00 83.50 107 PRO A N 1
ATOM 777 C CA . PRO A 1 107 ? -2.464 9.765 16.893 1.00 83.50 107 PRO A CA 1
ATOM 778 C C . PRO A 1 107 ? -2.984 11.123 17.355 1.00 83.50 107 PRO A C 1
ATOM 780 O O . PRO A 1 107 ? -2.409 12.171 17.047 1.00 83.50 107 PRO A O 1
ATOM 783 N N . ALA A 1 108 ? -4.027 11.104 18.181 1.00 80.69 108 ALA A N 1
ATOM 784 C CA . ALA A 1 108 ? -4.350 12.266 18.995 1.00 80.69 108 ALA A CA 1
ATOM 785 C C . ALA A 1 108 ? -3.164 12.599 19.930 1.00 80.69 108 ALA A C 1
ATOM 787 O O . ALA A 1 108 ? -2.425 11.687 20.310 1.00 80.69 108 ALA A O 1
ATOM 788 N N . PRO A 1 109 ? -2.995 13.862 20.371 1.00 80.88 109 PRO A N 1
ATOM 789 C CA . PRO A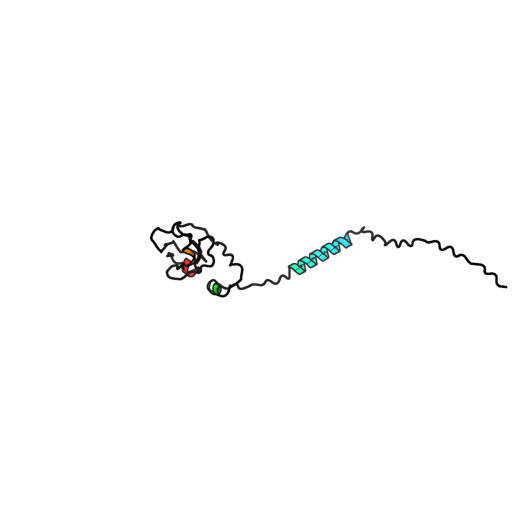 1 109 ? -1.893 14.247 21.257 1.00 80.88 109 PRO A CA 1
ATOM 790 C C . PRO A 1 109 ? -1.774 13.369 22.512 1.00 80.88 109 PRO A C 1
ATOM 792 O O . PRO A 1 109 ? -0.683 12.950 22.874 1.00 80.88 109 PRO A O 1
ATOM 795 N N . ALA A 1 110 ? -2.905 13.005 23.125 1.00 77.75 110 ALA A N 1
ATOM 796 C CA . ALA A 1 110 ? -2.947 12.147 24.312 1.00 77.75 110 ALA A CA 1
ATOM 797 C C . ALA A 1 110 ? -2.570 10.672 24.052 1.00 77.75 110 ALA A C 1
ATOM 799 O O . ALA A 1 110 ? -2.350 9.923 24.998 1.00 77.75 110 ALA A O 1
ATOM 800 N N . ALA A 1 111 ? -2.509 10.250 22.787 1.00 76.25 111 ALA A N 1
ATOM 801 C CA . ALA A 1 111 ? -2.198 8.887 22.356 1.00 76.25 111 ALA A CA 1
ATOM 802 C C . ALA A 1 111 ? -0.846 8.803 21.618 1.00 76.25 111 ALA A C 1
ATOM 804 O O . ALA A 1 111 ? -0.573 7.839 20.902 1.00 76.25 111 ALA A O 1
ATOM 805 N N . GLN A 1 112 ? 0.013 9.816 21.756 1.00 76.56 112 GLN A N 1
ATOM 806 C CA . GLN A 1 112 ? 1.353 9.782 21.176 1.00 76.56 112 GLN A CA 1
ATOM 807 C C . GLN A 1 112 ? 2.150 8.594 21.742 1.00 76.56 112 GLN A C 1
ATOM 809 O O . GLN A 1 112 ? 2.244 8.410 22.951 1.00 76.56 112 GLN A O 1
ATOM 814 N N . GLY A 1 113 ? 2.702 7.765 20.850 1.00 74.62 113 GLY A N 1
ATOM 815 C CA . GLY A 1 113 ? 3.490 6.575 21.197 1.00 74.62 113 GLY A CA 1
ATOM 816 C C . GLY A 1 113 ? 2.718 5.249 21.207 1.00 74.62 113 GLY A C 1
ATOM 817 O O . GLY A 1 113 ? 3.336 4.206 21.011 1.00 74.62 113 GLY A O 1
ATOM 818 N N . SER A 1 114 ? 1.385 5.253 21.325 1.00 76.81 114 SER A N 1
ATOM 819 C CA . SER A 1 114 ? 0.600 4.002 21.356 1.00 76.81 114 SER A CA 1
ATOM 820 C C . SER A 1 114 ? 0.479 3.328 19.987 1.00 76.81 114 SER A C 1
ATOM 822 O O . SER A 1 114 ? 0.311 2.115 19.891 1.00 76.81 114 SER A O 1
ATOM 824 N N . LEU A 1 115 ? 0.637 4.093 18.905 1.00 78.38 115 LEU A N 1
ATOM 825 C CA . LEU A 1 115 ? 0.551 3.587 17.537 1.00 78.38 115 LEU A CA 1
ATOM 826 C C . LEU A 1 115 ? 1.686 2.632 17.147 1.00 78.38 115 LEU A C 1
ATOM 828 O O . LEU A 1 115 ? 1.640 2.098 16.048 1.00 78.38 115 LEU A O 1
ATOM 832 N N . ALA A 1 116 ? 2.699 2.380 17.977 1.00 76.19 116 ALA A N 1
ATOM 833 C CA . ALA A 1 116 ? 3.734 1.393 17.655 1.00 76.19 116 ALA A CA 1
ATOM 834 C C . ALA A 1 116 ? 3.205 -0.055 17.680 1.00 76.19 116 ALA A C 1
ATOM 836 O O . ALA A 1 116 ? 3.658 -0.887 16.895 1.00 76.19 116 ALA A O 1
ATOM 837 N N . GLU A 1 117 ? 2.204 -0.338 18.515 1.00 77.56 117 GLU A N 1
ATOM 838 C CA . GLU A 1 117 ? 1.764 -1.709 18.827 1.00 77.56 117 GLU A CA 1
ATOM 839 C C . GLU A 1 117 ? 0.394 -2.059 18.227 1.00 77.56 117 GLU A C 1
ATOM 841 O O . GLU A 1 117 ? -0.078 -3.190 18.319 1.00 77.56 117 GLU A O 1
ATOM 846 N N . VAL A 1 118 ? -0.248 -1.099 17.562 1.00 81.38 118 VAL A N 1
ATOM 847 C CA . VAL A 1 118 ? -1.609 -1.262 17.043 1.00 81.38 118 VAL A CA 1
ATOM 848 C C . VAL A 1 118 ? -1.606 -1.987 15.693 1.00 81.38 118 VAL A C 1
ATOM 850 O O . VAL A 1 118 ? -0.756 -1.737 14.825 1.00 81.38 118 VAL A O 1
ATOM 853 N N . ALA A 1 119 ? -2.580 -2.883 15.519 1.00 86.06 119 ALA A N 1
ATOM 854 C CA . ALA A 1 119 ? -2.975 -3.454 14.236 1.00 86.06 119 ALA A CA 1
ATOM 855 C C . ALA A 1 119 ? -4.215 -2.724 13.703 1.00 86.06 119 ALA A C 1
ATOM 857 O O . ALA A 1 119 ? -5.064 -2.296 14.477 1.00 86.06 119 ALA A O 1
ATOM 858 N N . LEU A 1 120 ? -4.321 -2.611 12.381 1.00 87.69 120 LEU A N 1
ATOM 859 C CA . LEU A 1 120 ? -5.455 -1.977 11.717 1.00 87.69 120 LEU A CA 1
ATOM 860 C C . LEU A 1 120 ? -6.232 -3.016 10.916 1.00 87.69 120 LEU A C 1
ATOM 862 O O . LEU A 1 120 ? -5.642 -3.903 10.289 1.00 87.69 120 LEU A O 1
ATOM 866 N N . ALA A 1 121 ? -7.549 -2.877 10.924 1.00 90.06 121 ALA A N 1
ATOM 867 C CA . ALA A 1 121 ? -8.455 -3.605 10.058 1.00 90.06 121 ALA A CA 1
ATOM 868 C C . ALA A 1 121 ? -9.363 -2.606 9.338 1.00 90.06 121 ALA A C 1
ATOM 870 O O . ALA A 1 121 ? -9.605 -1.520 9.853 1.00 90.06 121 ALA A O 1
ATOM 871 N N . VAL A 1 122 ? -9.817 -2.981 8.147 1.00 90.50 122 VAL A N 1
ATOM 872 C CA . VAL A 1 122 ? -10.822 -2.252 7.372 1.00 90.50 122 VAL A CA 1
ATOM 873 C C . VAL A 1 122 ? -11.891 -3.256 6.973 1.00 90.50 122 VAL A C 1
ATOM 875 O O . VAL A 1 122 ? -11.578 -4.286 6.370 1.00 90.50 122 VAL A O 1
ATOM 878 N N . ASN A 1 123 ? -13.140 -2.987 7.339 1.00 92.19 123 ASN A N 1
ATOM 879 C CA . ASN A 1 123 ? -14.284 -3.881 7.167 1.00 92.19 123 ASN A CA 1
ATOM 880 C C . ASN A 1 123 ? -14.002 -5.295 7.714 1.00 92.19 123 ASN A C 1
ATOM 882 O O . ASN A 1 123 ? -14.304 -6.302 7.076 1.00 92.19 123 ASN A O 1
ATOM 886 N N . GLY A 1 124 ? -13.350 -5.372 8.880 1.00 88.44 124 GLY A N 1
ATOM 887 C CA . GLY A 1 124 ? -12.975 -6.634 9.533 1.00 88.44 124 GLY A CA 1
ATOM 888 C C . GLY A 1 124 ? -11.770 -7.359 8.919 1.00 88.44 124 GLY A C 1
ATOM 889 O O . GLY A 1 124 ? -11.340 -8.383 9.450 1.00 88.44 124 GLY A O 1
ATOM 890 N N . VAL A 1 125 ? -11.179 -6.834 7.842 1.00 88.75 125 VAL A N 1
ATOM 891 C CA . VAL A 1 125 ? -9.997 -7.419 7.197 1.00 88.75 125 VAL A CA 1
ATOM 892 C C . VAL A 1 125 ? -8.747 -6.677 7.641 1.00 88.75 125 VAL A C 1
ATOM 894 O O . VAL A 1 125 ? -8.637 -5.464 7.478 1.00 88.75 125 VAL A O 1
ATOM 897 N N . ARG A 1 126 ? -7.770 -7.405 8.187 1.00 87.69 126 ARG A N 1
ATOM 898 C CA . ARG A 1 126 ? -6.491 -6.823 8.603 1.00 87.69 126 ARG A CA 1
ATOM 899 C C . ARG A 1 126 ? -5.748 -6.249 7.395 1.00 87.69 126 ARG A C 1
ATOM 901 O O . ARG A 1 126 ? -5.547 -6.947 6.404 1.00 87.69 126 ARG A O 1
ATOM 908 N N . VAL A 1 127 ? -5.308 -4.998 7.501 1.00 87.81 127 VAL A N 1
ATOM 909 C CA . VAL A 1 127 ? -4.578 -4.300 6.433 1.00 87.81 127 VAL A CA 1
ATOM 910 C C . VAL A 1 127 ? -3.078 -4.247 6.712 1.00 87.81 127 VAL A C 1
ATOM 912 O O . VAL A 1 127 ? -2.633 -4.325 7.861 1.00 87.81 127 VAL A O 1
ATOM 915 N N . SER A 1 128 ? -2.287 -4.120 5.646 1.00 85.69 128 SER A N 1
ATOM 916 C CA . SER A 1 128 ? -0.829 -4.037 5.751 1.00 85.69 128 SER A CA 1
ATOM 917 C C . SER A 1 128 ? -0.393 -2.665 6.267 1.00 85.69 128 SER A C 1
ATOM 919 O O . SER A 1 128 ? -0.936 -1.640 5.854 1.00 85.69 128 SER A O 1
ATOM 921 N N . ILE A 1 129 ? 0.604 -2.652 7.156 1.00 85.94 129 ILE A N 1
ATOM 922 C CA . ILE A 1 129 ? 1.214 -1.448 7.736 1.00 85.94 129 ILE A CA 1
ATOM 923 C C . ILE A 1 129 ? 2.702 -1.423 7.352 1.00 85.94 129 ILE A C 1
ATOM 925 O O . ILE A 1 129 ? 3.551 -1.860 8.131 1.00 85.94 129 ILE A O 1
ATOM 929 N N . PRO A 1 130 ? 3.044 -0.956 6.141 1.00 76.19 130 PRO A N 1
ATOM 930 C CA . PRO A 1 130 ? 4.424 -0.978 5.657 1.00 76.19 130 PRO A CA 1
ATOM 931 C C . PRO A 1 130 ? 5.341 0.044 6.338 1.00 76.19 130 PRO A C 1
ATOM 933 O O . PRO A 1 130 ? 6.556 -0.134 6.329 1.00 76.19 130 PRO A O 1
ATOM 936 N N . ARG A 1 131 ? 4.803 1.143 6.891 1.00 79.69 131 ARG A N 1
ATOM 937 C CA . ARG A 1 131 ? 5.610 2.218 7.500 1.00 79.69 131 ARG A CA 1
ATOM 938 C C . ARG A 1 131 ? 4.943 2.780 8.754 1.00 79.69 131 ARG A C 1
ATOM 940 O O . ARG A 1 131 ? 3.722 2.926 8.798 1.00 79.69 131 ARG A O 1
ATOM 947 N N . ARG A 1 132 ? 5.759 3.163 9.743 1.00 82.75 132 ARG A N 1
ATOM 948 C CA . ARG A 1 132 ? 5.327 3.887 10.954 1.00 82.75 132 ARG A CA 1
ATOM 949 C C . ARG A 1 132 ? 6.180 5.147 11.205 1.00 82.75 132 ARG A C 1
ATOM 951 O O . ARG A 1 132 ? 6.991 5.163 12.130 1.00 82.75 132 ARG A O 1
ATOM 958 N N . PRO A 1 133 ? 6.106 6.171 10.335 1.00 78.94 133 PRO A N 1
ATOM 959 C CA . PRO A 1 133 ? 6.963 7.350 10.443 1.00 78.94 133 PRO A CA 1
ATOM 960 C C . PRO A 1 133 ? 6.496 8.290 11.561 1.00 78.94 133 PRO A C 1
ATOM 962 O O . PRO A 1 133 ? 5.316 8.611 11.634 1.00 78.94 133 PRO A O 1
ATOM 965 N N . ASN A 1 134 ? 7.427 8.793 12.381 1.00 76.00 134 ASN A N 1
ATOM 966 C CA . ASN A 1 134 ? 7.216 9.923 13.303 1.00 76.00 134 ASN A CA 1
ATOM 967 C C . ASN A 1 134 ? 5.925 9.839 14.142 1.00 76.00 134 ASN A C 1
ATOM 969 O O . ASN A 1 134 ? 5.189 10.814 14.274 1.00 76.00 134 ASN A O 1
ATOM 973 N N . GLY A 1 135 ? 5.630 8.656 14.683 1.00 78.06 135 GLY A N 1
ATOM 974 C CA . GLY A 1 135 ? 4.446 8.433 15.510 1.00 78.06 135 GLY A CA 1
ATOM 975 C C . GLY A 1 135 ? 3.132 8.306 14.738 1.00 78.06 135 GLY A C 1
ATOM 976 O O . GLY A 1 135 ? 2.105 8.203 15.386 1.00 78.06 135 GLY A O 1
ATOM 977 N N . ALA A 1 136 ? 3.140 8.278 13.404 1.00 83.62 136 ALA A N 1
ATOM 978 C CA . ALA A 1 136 ? 1.998 7.945 12.555 1.00 83.62 136 ALA A CA 1
ATOM 979 C C . ALA A 1 136 ? 2.132 6.526 11.977 1.00 83.62 136 ALA A C 1
ATOM 981 O O . ALA A 1 136 ? 3.214 5.939 11.962 1.00 83.62 136 ALA A O 1
ATOM 982 N N . ILE A 1 137 ? 1.033 5.986 11.457 1.00 86.00 137 ILE A N 1
ATOM 983 C CA . ILE A 1 137 ? 0.992 4.727 10.710 1.00 86.00 137 ILE A CA 1
ATOM 984 C C . ILE A 1 137 ? 0.609 5.018 9.261 1.00 86.00 137 ILE A C 1
ATOM 986 O O . ILE A 1 137 ? -0.299 5.802 9.006 1.00 86.00 137 ILE A O 1
ATOM 990 N N . VAL A 1 138 ? 1.265 4.356 8.311 1.00 85.81 138 VAL A N 1
ATOM 991 C CA . VAL A 1 138 ? 0.814 4.290 6.919 1.00 85.81 138 VAL A CA 1
ATOM 992 C C . VAL A 1 138 ? 0.280 2.889 6.673 1.00 85.81 138 VAL A C 1
ATOM 994 O O . VAL A 1 138 ? 1.040 1.924 6.750 1.00 85.81 138 VAL A O 1
ATOM 997 N N . ALA A 1 139 ? -1.014 2.788 6.393 1.00 87.56 139 ALA A N 1
ATOM 998 C CA . ALA A 1 139 ? -1.704 1.552 6.067 1.00 87.56 139 ALA A CA 1
ATOM 999 C C . ALA A 1 139 ? -2.057 1.504 4.580 1.00 87.56 139 ALA A C 1
ATOM 1001 O O . ALA A 1 139 ? -2.335 2.535 3.959 1.00 87.56 139 ALA A O 1
ATOM 1002 N N . VAL A 1 140 ? -2.071 0.298 4.020 1.00 86.75 140 VAL A N 1
ATOM 1003 C CA . VAL A 1 140 ? -2.475 0.074 2.634 1.00 86.75 140 VAL A CA 1
ATOM 1004 C C . VAL A 1 140 ? -3.720 -0.791 2.577 1.00 86.75 140 VAL A C 1
ATOM 1006 O O . VAL A 1 140 ? -3.744 -1.903 3.101 1.00 86.75 140 VAL A O 1
ATOM 1009 N N . ILE A 1 141 ? -4.737 -0.259 1.908 1.00 87.12 141 ILE A N 1
ATOM 1010 C CA . ILE A 1 141 ? -6.038 -0.869 1.682 1.00 87.12 141 ILE A CA 1
ATOM 1011 C C . ILE A 1 141 ? -6.063 -1.403 0.237 1.00 87.12 141 ILE A C 1
ATOM 1013 O O . ILE A 1 141 ? -6.052 -0.609 -0.713 1.00 87.12 141 ILE A O 1
ATOM 1017 N N . PRO A 1 142 ? -6.078 -2.734 0.049 1.00 85.81 142 PRO A N 1
ATOM 1018 C CA . PRO A 1 142 ? -6.201 -3.369 -1.260 1.00 85.81 142 PRO A CA 1
ATOM 1019 C C . PRO A 1 142 ? -7.447 -2.926 -2.038 1.00 85.81 142 PRO A C 1
ATOM 1021 O O . PRO A 1 142 ? -8.486 -2.626 -1.449 1.00 85.81 142 PRO A O 1
ATOM 1024 N N . ALA A 1 143 ? -7.365 -2.950 -3.371 1.00 86.25 143 ALA A N 1
ATOM 1025 C CA . ALA A 1 143 ? -8.428 -2.469 -4.258 1.00 86.25 143 ALA A CA 1
ATOM 1026 C C . ALA A 1 143 ? -9.777 -3.179 -4.051 1.00 86.25 143 ALA A C 1
ATOM 1028 O O . ALA A 1 143 ? -10.826 -2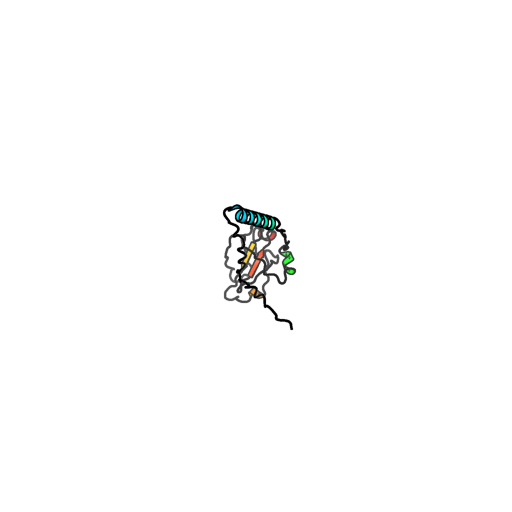.546 -4.113 1.00 86.25 143 ALA A O 1
ATOM 1029 N N . ASN A 1 144 ? -9.761 -4.480 -3.750 1.00 86.75 144 ASN A N 1
ATOM 1030 C CA . ASN A 1 144 ? -10.970 -5.255 -3.465 1.00 86.75 144 ASN A CA 1
ATOM 1031 C C . ASN A 1 144 ? -11.692 -4.794 -2.188 1.00 86.75 144 ASN A C 1
ATOM 1033 O O . ASN A 1 144 ? -12.910 -4.907 -2.114 1.00 86.75 144 ASN A O 1
ATOM 1037 N N . ILE A 1 145 ? -10.959 -4.263 -1.203 1.00 88.69 145 ILE A N 1
ATOM 1038 C CA . ILE A 1 145 ? -11.539 -3.693 0.021 1.00 88.69 145 ILE A CA 1
ATOM 1039 C C . ILE A 1 145 ? -11.957 -2.243 -0.233 1.00 88.69 145 ILE A C 1
ATOM 1041 O O . ILE A 1 145 ? -13.058 -1.843 0.129 1.00 88.69 145 ILE A O 1
ATOM 1045 N N . ALA A 1 146 ? -11.101 -1.468 -0.905 1.00 87.44 146 ALA A N 1
ATOM 1046 C CA . ALA A 1 146 ? -11.327 -0.058 -1.218 1.00 87.44 146 ALA A CA 1
ATOM 1047 C C . ALA A 1 146 ? -12.561 0.183 -2.116 1.00 87.44 146 ALA A C 1
ATOM 1049 O O . ALA A 1 146 ? -13.175 1.251 -2.054 1.00 87.44 146 ALA A O 1
ATOM 1050 N N . ALA A 1 147 ? -12.943 -0.821 -2.913 1.00 89.06 147 ALA A N 1
ATOM 1051 C CA . ALA A 1 147 ? -14.141 -0.819 -3.748 1.00 89.06 147 ALA A CA 1
ATOM 1052 C C . ALA A 1 147 ? -15.458 -0.963 -2.962 1.00 89.06 147 ALA A C 1
ATOM 1054 O O . ALA A 1 147 ? -16.522 -0.758 -3.542 1.00 89.06 147 ALA A O 1
ATOM 1055 N N . ALA A 1 148 ? -15.418 -1.306 -1.668 1.00 90.06 148 ALA A N 1
ATOM 1056 C CA . ALA A 1 148 ? -16.621 -1.342 -0.842 1.00 90.06 148 ALA A CA 1
ATOM 1057 C C . ALA A 1 148 ? -17.276 0.052 -0.786 1.00 90.06 148 ALA A C 1
ATOM 1059 O O . ALA A 1 148 ? -16.556 1.049 -0.803 1.00 90.06 148 ALA A O 1
ATOM 1060 N N . PRO A 1 149 ? -18.611 0.166 -0.661 1.00 90.31 149 PRO A N 1
ATOM 1061 C CA . PRO A 1 149 ? -19.278 1.469 -0.580 1.00 90.31 149 PRO A CA 1
ATOM 1062 C C . PRO A 1 149 ? -18.814 2.317 0.612 1.00 90.31 149 PRO A C 1
ATOM 1064 O O . PRO A 1 149 ? -18.816 3.548 0.554 1.00 90.31 149 PRO A O 1
ATOM 1067 N N . VAL A 1 150 ? -18.411 1.645 1.690 1.00 90.44 150 VAL A N 1
ATOM 1068 C CA . VAL A 1 150 ? -17.988 2.224 2.963 1.00 90.44 150 VAL A CA 1
ATOM 1069 C C . VAL A 1 150 ? -16.767 1.458 3.467 1.00 90.44 150 VAL A C 1
ATOM 1071 O O . VAL A 1 150 ? -16.684 0.240 3.289 1.00 90.44 150 VAL A O 1
ATOM 1074 N N . LEU A 1 151 ? -15.827 2.173 4.084 1.00 87.88 151 LEU A N 1
ATOM 1075 C CA . LEU A 1 151 ? -14.663 1.609 4.768 1.00 87.88 151 LEU A CA 1
ATOM 1076 C C . LEU A 1 151 ? -14.775 1.952 6.252 1.00 87.88 151 LEU A C 1
ATOM 1078 O O . LEU A 1 151 ? -14.918 3.131 6.570 1.00 87.88 151 LEU A O 1
ATOM 1082 N N . ALA A 1 152 ? -14.732 0.953 7.124 1.00 87.12 152 ALA A N 1
ATOM 1083 C CA . ALA A 1 152 ? -14.881 1.102 8.568 1.00 87.12 152 ALA A CA 1
ATOM 1084 C C . ALA A 1 152 ? -13.783 0.354 9.332 1.00 87.12 152 ALA A C 1
ATOM 1086 O O . ALA A 1 152 ? -13.421 -0.762 8.884 1.00 87.12 152 ALA A O 1
#